Protein AF-B4ZXJ5-F1 (afdb_monomer_lite)

Radius of gyration: 14.64 Å; chains: 1; bounding box: 28×25×39 Å

InterPro domains:
  IPR001209 Small ribosomal subunit protein uS14 [PTHR19836] (1-52)

pLDDT: mean 84.03, std 10.05, range [48.69, 92.0]

Foldseek 3Di:
DPDPVVVVLVVVLVVLLVVCVVVLVVLVVVLVPDPDPVVNVVSVVVNVPRDPSNVDD

Secondary structure (DSSP, 8-state):
---HHHHHHHHHHHHHHHHHHHHHHHHHHHHHH---HHHHHHHHHHHHSS-GGG---

Organism: NCBI:txid320345

Structure (mmCIF, N/CA/C/O backbone):
data_AF-B4ZXJ5-F1
#
_entry.id   AF-B4ZXJ5-F1
#
loop_
_atom_site.group_PDB
_atom_site.id
_atom_site.type_symbol
_atom_site.label_atom_id
_atom_site.label_alt_id
_atom_site.label_comp_id
_atom_site.label_asym_id
_atom_site.label_entity_id
_atom_site.label_seq_id
_atom_site.pdbx_PDB_ins_code
_atom_site.Cartn_x
_atom_site.Cartn_y
_atom_site.Cartn_z
_atom_site.occupancy
_atom_site.B_iso_or_equiv
_atom_site.auth_seq_id
_atom_site.auth_comp_id
_atom_site.auth_asym_id
_atom_site.auth_atom_id
_atom_site.pdbx_PDB_model_num
ATOM 1 N N . MET A 1 1 ? 8.744 -17.104 -22.589 1.00 70.88 1 MET A N 1
ATOM 2 C CA . MET A 1 1 ? 9.400 -15.891 -22.045 1.00 70.88 1 MET A CA 1
ATOM 3 C C . MET A 1 1 ? 8.329 -14.906 -21.603 1.00 70.88 1 MET A C 1
ATOM 5 O O . MET A 1 1 ? 7.474 -14.563 -22.414 1.00 70.88 1 MET A O 1
ATOM 9 N N . ALA A 1 2 ? 8.333 -14.469 -20.342 1.00 78.94 2 ALA A N 1
ATOM 10 C CA . ALA A 1 2 ? 7.446 -13.386 -19.919 1.00 78.94 2 ALA A CA 1
ATOM 11 C C . ALA A 1 2 ? 7.780 -12.108 -20.707 1.00 78.94 2 ALA A C 1
ATOM 13 O O . ALA A 1 2 ? 8.949 -11.801 -20.948 1.00 78.94 2 ALA A O 1
ATOM 14 N N . LYS A 1 3 ? 6.758 -11.359 -21.133 1.00 89.81 3 LYS A N 1
ATOM 15 C CA . LYS A 1 3 ? 6.960 -10.103 -21.869 1.00 89.81 3 LYS A CA 1
ATOM 16 C C . LYS A 1 3 ? 7.743 -9.120 -20.988 1.00 89.81 3 LYS A C 1
ATOM 18 O O . LYS A 1 3 ? 7.408 -8.943 -19.818 1.00 89.81 3 LYS A O 1
ATOM 23 N N . LYS A 1 4 ? 8.740 -8.426 -21.551 1.00 91.44 4 LYS A N 1
ATOM 24 C CA . LYS A 1 4 ? 9.572 -7.429 -20.838 1.00 91.44 4 LYS A CA 1
ATOM 25 C C . LYS A 1 4 ? 8.732 -6.380 -20.088 1.00 91.44 4 LYS A C 1
ATOM 27 O O . LYS A 1 4 ? 9.087 -5.976 -18.983 1.00 91.44 4 LYS A O 1
ATOM 32 N N . SER A 1 5 ? 7.587 -6.000 -20.655 1.00 90.88 5 SER A N 1
ATOM 33 C CA . SER A 1 5 ? 6.615 -5.084 -20.047 1.00 90.88 5 SER A CA 1
ATOM 34 C C . SER A 1 5 ? 5.991 -5.617 -18.752 1.00 90.88 5 SER A C 1
ATOM 36 O O . SER A 1 5 ? 5.770 -4.846 -17.820 1.00 90.88 5 SER A O 1
ATOM 38 N N . LEU A 1 6 ? 5.742 -6.927 -18.655 1.00 90.00 6 LEU A N 1
ATOM 39 C CA . LEU A 1 6 ? 5.197 -7.557 -17.450 1.00 90.00 6 LEU A CA 1
ATOM 40 C C . LEU A 1 6 ? 6.226 -7.546 -16.316 1.00 90.00 6 LEU A C 1
ATOM 42 O O . LEU A 1 6 ? 5.904 -7.114 -15.212 1.00 90.00 6 LEU A O 1
ATOM 46 N N . ILE A 1 7 ? 7.481 -7.882 -16.623 1.00 91.31 7 ILE A N 1
ATOM 47 C CA . ILE A 1 7 ? 8.590 -7.863 -15.656 1.00 91.31 7 ILE A CA 1
ATOM 48 C C . ILE A 1 7 ? 8.805 -6.443 -15.104 1.00 91.31 7 ILE A C 1
ATOM 50 O O . ILE A 1 7 ? 8.987 -6.240 -13.904 1.00 91.31 7 ILE A O 1
ATOM 54 N N . GLN A 1 8 ? 8.756 -5.422 -15.965 1.00 92.00 8 GLN A N 1
ATOM 55 C CA . GLN A 1 8 ? 8.877 -4.024 -15.533 1.00 92.00 8 GLN A CA 1
ATOM 56 C C . GLN A 1 8 ? 7.685 -3.566 -14.679 1.00 92.00 8 GLN A C 1
ATOM 58 O O . GLN A 1 8 ? 7.872 -2.837 -13.701 1.00 92.00 8 GLN A O 1
ATOM 63 N N . ARG A 1 9 ? 6.465 -4.012 -15.006 1.00 89.19 9 ARG A N 1
ATOM 64 C CA . ARG A 1 9 ? 5.253 -3.723 -14.224 1.00 89.19 9 ARG A CA 1
ATOM 65 C C . ARG A 1 9 ? 5.332 -4.324 -12.821 1.00 89.19 9 ARG A C 1
ATOM 67 O O . ARG A 1 9 ? 4.929 -3.668 -11.863 1.00 89.19 9 ARG A O 1
ATOM 74 N N . GLU A 1 10 ? 5.877 -5.526 -12.700 1.00 89.69 10 GLU A N 1
ATOM 75 C CA . GLU A 1 10 ? 6.066 -6.223 -11.427 1.00 89.69 10 GLU A CA 1
ATOM 76 C C . GLU A 1 10 ? 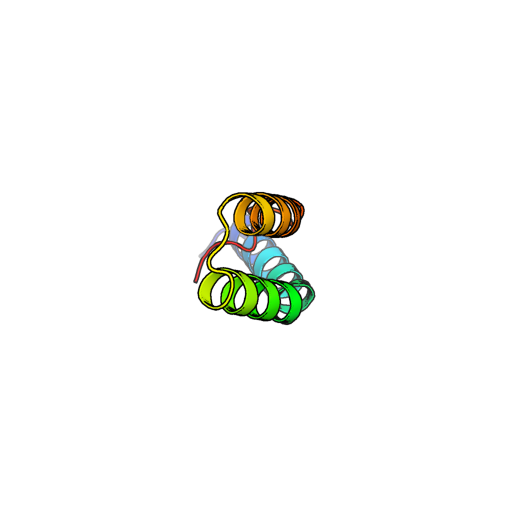7.141 -5.558 -10.560 1.00 89.69 10 GLU A C 1
ATOM 78 O O . GLU A 1 10 ? 6.893 -5.259 -9.393 1.00 89.69 10 GLU A O 1
ATOM 83 N N . LYS A 1 11 ? 8.270 -5.149 -11.152 1.00 90.75 11 LYS A N 1
ATOM 84 C CA . LYS A 1 11 ? 9.276 -4.329 -10.451 1.00 90.75 11 LYS A CA 1
ATOM 85 C C . LYS A 1 11 ? 8.699 -3.009 -9.931 1.00 90.75 11 LYS A C 1
ATOM 87 O O . LYS A 1 11 ? 9.027 -2.578 -8.828 1.00 90.75 11 LYS A O 1
ATOM 92 N N . LYS A 1 12 ? 7.832 -2.347 -10.709 1.00 90.25 12 LYS A N 1
ATOM 93 C CA . LYS A 1 12 ? 7.143 -1.120 -10.270 1.00 90.25 12 LYS A CA 1
ATOM 94 C C . LYS A 1 12 ? 6.177 -1.396 -9.112 1.00 90.25 12 LYS A C 1
ATOM 96 O O . LYS A 1 12 ? 6.106 -0.578 -8.199 1.00 90.25 12 LYS A O 1
ATOM 101 N N . ARG A 1 13 ? 5.470 -2.532 -9.132 1.00 88.25 13 ARG A N 1
ATOM 102 C CA . ARG A 1 13 ? 4.590 -2.978 -8.036 1.00 88.25 13 ARG A CA 1
ATOM 103 C C . ARG A 1 13 ? 5.365 -3.170 -6.738 1.00 88.25 13 ARG A C 1
ATOM 105 O O . ARG A 1 13 ? 5.043 -2.494 -5.771 1.00 88.25 13 ARG A O 1
ATOM 112 N N . GLN A 1 14 ? 6.431 -3.969 -6.758 1.00 88.62 14 GLN A N 1
ATOM 113 C CA . GLN A 1 14 ? 7.243 -4.258 -5.568 1.00 88.62 14 GLN A CA 1
ATOM 114 C C . GLN A 1 14 ? 7.813 -2.986 -4.923 1.00 88.62 14 GLN A C 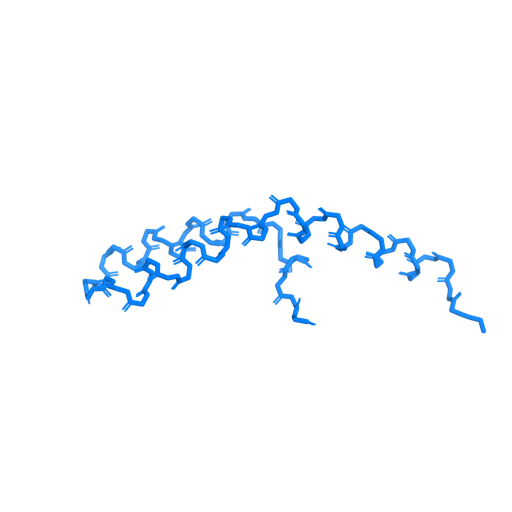1
ATOM 116 O O . GLN A 1 14 ? 7.744 -2.816 -3.709 1.00 88.62 14 GLN A O 1
ATOM 121 N N . LYS A 1 15 ? 8.315 -2.039 -5.729 1.00 90.56 15 LYS A N 1
ATOM 122 C CA . LYS A 1 15 ? 8.830 -0.755 -5.217 1.00 90.56 15 LYS A CA 1
ATOM 123 C C . LYS A 1 15 ? 7.753 0.084 -4.529 1.00 90.56 15 LYS A C 1
ATOM 125 O O . LYS A 1 15 ? 8.011 0.703 -3.499 1.00 90.56 15 LYS A O 1
ATOM 130 N N . LEU A 1 16 ? 6.557 0.145 -5.115 1.00 87.75 16 LEU A N 1
ATOM 131 C CA . LEU A 1 16 ? 5.446 0.898 -4.537 1.00 87.75 16 LEU A CA 1
ATOM 132 C C . LEU A 1 16 ? 4.906 0.209 -3.280 1.00 87.75 16 LEU A C 1
ATOM 134 O O . LEU A 1 16 ? 4.599 0.885 -2.303 1.00 87.75 16 LEU A O 1
ATOM 138 N N . GLU A 1 17 ? 4.844 -1.118 -3.276 1.00 86.69 17 GLU A N 1
ATOM 139 C CA . GLU A 1 17 ? 4.447 -1.891 -2.106 1.00 86.69 17 GLU A CA 1
ATOM 140 C C . GLU A 1 17 ? 5.400 -1.639 -0.936 1.00 86.69 17 GLU A C 1
ATOM 142 O O . GLU A 1 17 ? 4.947 -1.201 0.116 1.00 86.69 17 GLU A O 1
ATOM 147 N N . GLN A 1 18 ? 6.715 -1.768 -1.141 1.00 86.69 18 GLN A N 1
ATOM 148 C CA . GLN A 1 18 ? 7.722 -1.470 -0.113 1.00 86.69 18 GLN A CA 1
ATOM 149 C C . GLN A 1 18 ? 7.596 -0.043 0.436 1.00 86.69 18 GLN A C 1
ATOM 151 O O . GLN A 1 18 ? 7.672 0.159 1.647 1.00 86.69 18 GLN A O 1
ATOM 156 N N . LYS A 1 19 ? 7.346 0.945 -0.435 1.00 89.31 19 LYS A N 1
ATOM 157 C CA . LYS A 1 19 ? 7.197 2.351 -0.035 1.00 89.31 19 LYS A CA 1
ATOM 158 C C . LYS A 1 19 ? 5.987 2.590 0.875 1.00 89.31 19 LYS A C 1
ATOM 160 O O . LYS A 1 19 ? 6.074 3.398 1.795 1.00 89.31 19 LYS A O 1
ATOM 165 N N . TYR A 1 20 ? 4.862 1.922 0.618 1.00 87.31 20 TYR A N 1
ATOM 166 C CA . TYR A 1 20 ? 3.598 2.177 1.323 1.00 87.31 20 TYR A CA 1
ATOM 167 C C . TYR A 1 20 ? 3.206 1.086 2.332 1.00 87.31 20 TYR A C 1
ATOM 169 O O . TYR A 1 20 ? 2.206 1.245 3.032 1.00 87.31 20 TYR A O 1
ATOM 177 N N . HIS A 1 21 ? 3.981 0.004 2.452 1.00 86.06 21 HIS A N 1
ATOM 178 C CA . HIS A 1 21 ? 3.657 -1.167 3.278 1.00 86.06 21 HIS A CA 1
ATOM 179 C C . HIS A 1 21 ? 3.351 -0.819 4.734 1.00 86.06 21 HIS A C 1
ATOM 181 O O . HIS A 1 21 ? 2.348 -1.263 5.294 1.00 86.06 21 HIS A O 1
ATOM 187 N N . LEU A 1 22 ? 4.207 0.008 5.341 1.00 87.50 22 LEU A N 1
ATOM 188 C CA . LEU A 1 22 ? 4.087 0.396 6.746 1.00 87.50 22 LEU A CA 1
ATOM 189 C C . LEU A 1 22 ? 2.817 1.211 6.998 1.00 87.50 22 LEU A C 1
ATOM 191 O O . LEU A 1 22 ? 2.055 0.866 7.897 1.00 87.50 22 LEU A O 1
ATOM 195 N N . ILE A 1 23 ? 2.555 2.209 6.149 1.00 85.81 23 ILE A N 1
ATOM 196 C CA . ILE A 1 23 ? 1.367 3.075 6.216 1.00 85.81 23 ILE A CA 1
ATOM 197 C C . ILE A 1 23 ? 0.095 2.235 6.059 1.00 85.81 23 ILE A C 1
ATOM 199 O O . ILE A 1 23 ? -0.882 2.396 6.785 1.00 85.81 23 ILE A O 1
ATOM 203 N N . ARG A 1 24 ? 0.108 1.264 5.141 1.00 84.44 24 ARG A N 1
ATOM 204 C CA . ARG A 1 24 ? -1.044 0.391 4.907 1.00 84.44 24 ARG A CA 1
ATOM 205 C C . ARG A 1 24 ? -1.312 -0.534 6.091 1.00 84.44 24 ARG A C 1
ATOM 207 O O . ARG A 1 24 ? -2.462 -0.708 6.491 1.00 84.44 24 ARG A O 1
ATOM 214 N N . ARG A 1 25 ? -0.258 -1.122 6.666 1.00 88.25 25 ARG A N 1
ATOM 215 C CA . ARG A 1 25 ? -0.361 -1.962 7.867 1.00 88.25 25 ARG A CA 1
ATOM 216 C C . ARG A 1 25 ? -0.847 -1.166 9.075 1.00 88.25 25 ARG A C 1
ATOM 218 O O . ARG A 1 25 ? -1.685 -1.685 9.811 1.00 88.25 25 ARG A O 1
ATOM 225 N N . SER A 1 26 ? -0.353 0.055 9.282 1.00 88.56 26 SER A N 1
ATOM 226 C CA . SER A 1 26 ? -0.790 0.908 10.392 1.00 88.56 26 SER A CA 1
ATOM 227 C C . SER A 1 26 ? -2.259 1.287 10.249 1.00 88.56 26 SER A C 1
ATOM 229 O O . SER A 1 26 ? -3.030 0.989 11.156 1.00 88.56 26 SER A O 1
ATOM 231 N N . SER A 1 27 ? -2.681 1.800 9.089 1.00 87.56 27 SER A N 1
ATOM 232 C CA . SER A 1 27 ? -4.081 2.179 8.851 1.00 87.56 27 SER A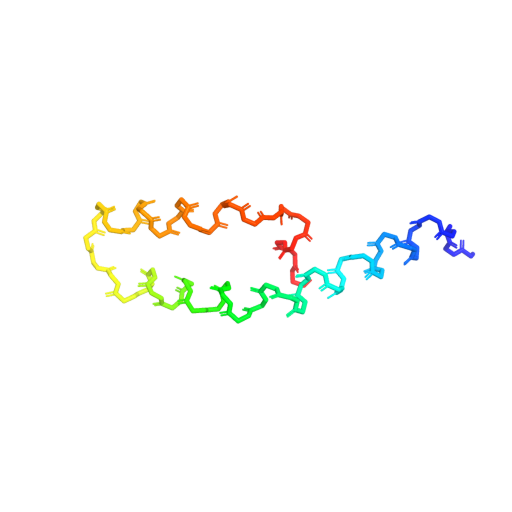 CA 1
ATOM 233 C C . SER A 1 27 ? -5.034 0.987 8.954 1.00 87.56 27 SER A C 1
ATOM 235 O O . SER A 1 27 ? -6.126 1.109 9.498 1.00 87.56 27 SER A O 1
ATOM 237 N N . LYS A 1 28 ? -4.624 -0.209 8.507 1.00 86.50 28 LYS A N 1
ATOM 238 C CA . LYS A 1 28 ? -5.450 -1.421 8.646 1.00 86.50 28 LYS A CA 1
ATOM 239 C C . LYS A 1 28 ? -5.622 -1.847 10.109 1.00 86.50 28 LYS A C 1
ATOM 241 O O . LYS A 1 28 ? -6.709 -2.271 10.493 1.00 86.50 28 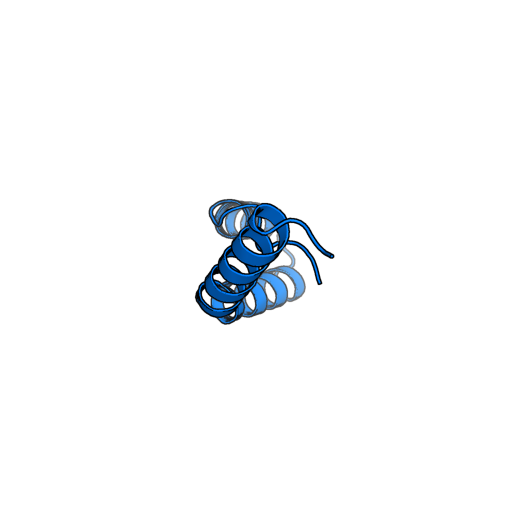LYS A O 1
ATOM 246 N N . LYS A 1 29 ? -4.573 -1.718 10.933 1.00 90.38 29 LYS A N 1
ATOM 247 C CA . LYS A 1 29 ? -4.669 -1.940 12.387 1.00 90.38 29 LYS A CA 1
ATOM 248 C C . LYS A 1 29 ? -5.556 -0.889 13.052 1.00 90.38 29 LYS A C 1
ATOM 250 O O . LYS A 1 29 ? -6.338 -1.232 13.930 1.00 90.38 29 LYS A O 1
ATOM 255 N N . GLU A 1 30 ? -5.455 0.362 12.625 1.00 89.00 30 GLU A N 1
ATOM 256 C CA . GLU A 1 30 ? -6.273 1.467 13.125 1.00 89.00 30 GLU A CA 1
ATOM 257 C C . GLU A 1 30 ? -7.768 1.215 12.872 1.00 89.00 30 GLU A C 1
ATOM 259 O O . GLU A 1 30 ? -8.549 1.227 13.819 1.00 89.00 30 GLU A O 1
ATOM 264 N N . ILE A 1 31 ? -8.149 0.802 11.655 1.00 88.50 31 ILE A N 1
ATOM 265 C CA . ILE A 1 31 ? -9.536 0.417 11.316 1.00 88.50 31 ILE A CA 1
ATOM 266 C C . ILE A 1 31 ? -10.069 -0.694 12.230 1.00 88.50 31 ILE A C 1
ATOM 268 O O . ILE A 1 31 ? -11.239 -0.666 12.604 1.00 88.50 31 ILE A O 1
ATOM 272 N N . SER A 1 32 ? -9.234 -1.680 12.584 1.00 87.06 32 SER A N 1
ATOM 273 C CA . SER A 1 32 ? -9.657 -2.786 13.458 1.00 87.06 32 SER A CA 1
ATOM 274 C C . SER A 1 32 ? -9.877 -2.371 14.915 1.00 87.06 32 SER A C 1
ATOM 276 O O . SER A 1 32 ? -10.623 -3.037 15.625 1.00 87.06 32 SER A O 1
ATOM 278 N N . LYS A 1 33 ? -9.228 -1.287 15.359 1.00 90.31 33 LYS A N 1
ATOM 279 C CA . LYS A 1 33 ? -9.321 -0.773 16.733 1.00 90.31 33 LYS A CA 1
ATOM 280 C C . LYS A 1 33 ? -10.450 0.236 16.907 1.00 90.31 33 LYS A C 1
ATOM 282 O O . LYS A 1 33 ? -11.032 0.319 17.981 1.00 90.31 33 LYS A O 1
ATOM 287 N N . VAL A 1 34 ? -10.730 1.013 15.869 1.00 90.81 34 VAL A N 1
ATOM 288 C CA . VAL A 1 34 ? -11.768 2.042 15.890 1.00 90.81 34 VAL A CA 1
ATOM 289 C C . VAL A 1 34 ? -13.154 1.389 15.849 1.00 90.81 34 VAL A C 1
ATOM 291 O O . VAL A 1 34 ? -13.415 0.503 15.035 1.00 90.81 34 VAL A O 1
ATOM 294 N N . SER A 1 35 ? -14.062 1.825 16.722 1.00 82.12 35 SER A N 1
ATOM 295 C CA . SER A 1 35 ? -15.450 1.342 16.790 1.00 82.12 35 SER A CA 1
ATOM 296 C C . SER A 1 35 ? -16.433 2.261 16.057 1.00 82.12 35 SER A C 1
ATOM 298 O O . SER A 1 35 ? -17.381 1.768 15.444 1.00 82.12 35 SER A O 1
ATOM 300 N N . SER A 1 36 ? -16.172 3.570 16.057 1.00 89.19 36 SER A N 1
ATOM 301 C CA . SER A 1 36 ? -16.976 4.613 15.416 1.00 89.19 36 SER A CA 1
ATOM 302 C C . SER A 1 36 ? -16.973 4.495 13.888 1.00 89.19 36 SER A C 1
ATOM 304 O O . SER A 1 36 ? -15.971 4.172 13.244 1.00 89.19 36 SER A O 1
ATOM 306 N N . LEU A 1 37 ? -18.133 4.756 13.282 1.00 86.31 37 LEU A N 1
ATOM 307 C CA . LEU A 1 37 ? -18.291 4.748 11.827 1.00 86.31 37 LEU A CA 1
ATOM 308 C C . LEU A 1 37 ? -17.587 5.943 11.174 1.00 86.31 37 LEU A C 1
ATOM 310 O O . LEU A 1 37 ? -16.912 5.752 10.166 1.00 86.31 37 LEU A O 1
ATOM 314 N N . SER A 1 38 ? -17.704 7.141 11.753 1.00 87.88 38 SER A N 1
ATOM 315 C CA . SER A 1 38 ? -17.075 8.374 11.252 1.00 87.88 38 SER A CA 1
ATOM 316 C C . SER A 1 38 ? -15.568 8.222 11.072 1.00 87.88 38 SER A C 1
ATOM 318 O O . SER A 1 38 ? -15.027 8.497 10.003 1.00 87.88 38 SER A O 1
ATOM 320 N N . ASP A 1 39 ? -14.903 7.695 12.093 1.00 85.94 39 ASP A N 1
ATOM 321 C CA . ASP A 1 39 ? -13.444 7.663 12.134 1.00 85.94 39 ASP A CA 1
ATOM 322 C C . ASP A 1 39 ? -12.923 6.553 11.209 1.00 85.94 39 ASP A C 1
ATOM 324 O O . ASP A 1 39 ? -11.895 6.706 10.549 1.00 85.94 39 ASP A O 1
ATOM 328 N N . LYS A 1 40 ? -13.693 5.465 11.039 1.00 88.81 40 LYS A N 1
ATOM 329 C CA . LYS A 1 40 ? -13.435 4.471 9.986 1.00 88.81 40 LYS A CA 1
ATOM 330 C C . LYS A 1 40 ? -13.461 5.102 8.598 1.00 88.81 40 LYS A C 1
ATOM 332 O O . LYS A 1 40 ? -12.566 4.807 7.808 1.00 88.81 40 LYS A O 1
ATOM 337 N N . TRP A 1 41 ? -14.447 5.946 8.287 1.00 88.88 41 TRP A N 1
ATOM 338 C CA . TRP A 1 41 ? -14.542 6.606 6.978 1.00 88.88 41 TRP A CA 1
ATOM 339 C C . TRP A 1 41 ? -13.326 7.487 6.688 1.00 88.88 41 TRP A C 1
ATOM 341 O O . TRP A 1 41 ? -12.789 7.441 5.579 1.00 88.88 41 TRP A O 1
ATOM 351 N N . GLU A 1 42 ? -12.833 8.218 7.686 1.00 88.44 42 GLU A N 1
ATOM 352 C CA . GLU A 1 42 ? -11.636 9.045 7.531 1.00 88.44 42 GLU A CA 1
ATOM 353 C C . GLU A 1 42 ? -10.380 8.193 7.268 1.00 88.44 42 GLU A C 1
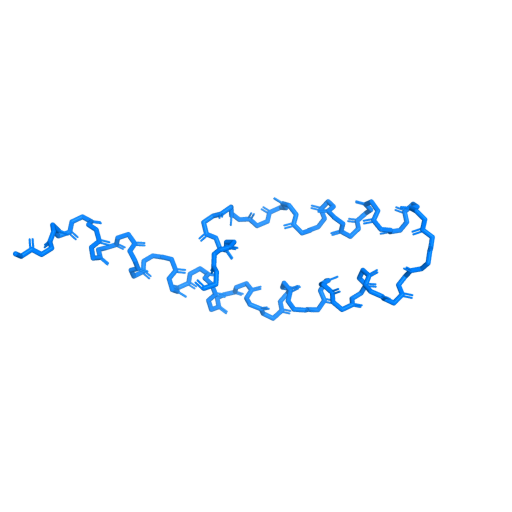ATOM 355 O O . GLU A 1 42 ? -9.577 8.498 6.377 1.00 88.44 42 GLU A O 1
ATOM 360 N N . ILE A 1 43 ? -10.227 7.072 7.984 1.00 87.38 43 ILE A N 1
ATOM 361 C CA . ILE A 1 43 ? -9.101 6.148 7.781 1.00 87.38 43 ILE A CA 1
ATOM 362 C C . ILE A 1 43 ? -9.199 5.446 6.420 1.00 87.38 43 ILE A C 1
ATOM 364 O O . ILE A 1 43 ? -8.181 5.266 5.747 1.00 87.38 43 ILE A O 1
ATOM 368 N N . TYR A 1 44 ? -10.402 5.091 5.960 1.00 86.31 44 TYR A N 1
ATOM 369 C CA . TYR A 1 44 ? -10.603 4.559 4.610 1.00 86.31 44 TYR A CA 1
ATOM 370 C C . TYR A 1 44 ? -10.229 5.577 3.529 1.00 86.31 44 TYR A C 1
ATOM 372 O O . TYR A 1 44 ? -9.580 5.194 2.555 1.00 86.31 44 TYR A O 1
ATOM 380 N N . GLY A 1 45 ? -10.537 6.862 3.727 1.00 87.44 45 GLY A N 1
ATOM 381 C CA . GLY A 1 45 ? -10.081 7.939 2.844 1.00 87.44 45 GLY A CA 1
ATOM 382 C C . GLY A 1 45 ? -8.554 7.979 2.737 1.00 87.44 45 GLY A C 1
ATOM 383 O O . GLY A 1 45 ? -8.003 7.934 1.637 1.00 87.44 45 GLY A O 1
ATOM 384 N N . LYS A 1 46 ? -7.856 7.930 3.880 1.00 85.44 46 LYS A N 1
ATOM 385 C CA . LYS A 1 46 ? -6.382 7.847 3.942 1.00 85.44 46 LYS A CA 1
ATOM 386 C C . LYS A 1 46 ? -5.835 6.581 3.264 1.00 85.44 46 LYS A C 1
ATOM 388 O O . LYS A 1 46 ? -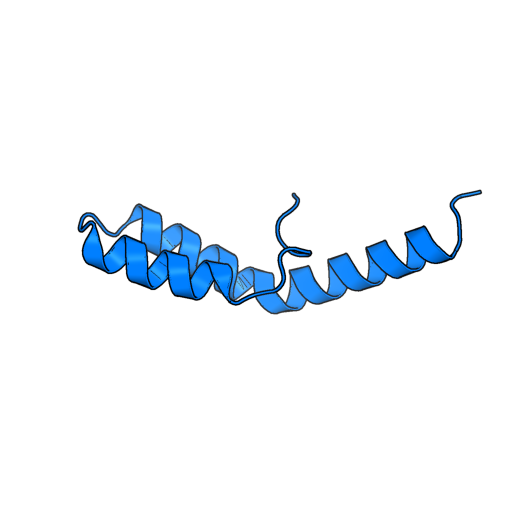4.782 6.632 2.630 1.00 85.44 46 LYS A O 1
ATOM 393 N N . LEU A 1 47 ? -6.550 5.457 3.352 1.00 84.00 47 LEU A N 1
ATOM 394 C CA . LEU A 1 47 ? -6.184 4.177 2.728 1.00 84.00 47 LEU A CA 1
ATOM 395 C C . LEU A 1 47 ? -6.407 4.154 1.204 1.00 84.00 47 LEU A C 1
ATOM 397 O O . LEU A 1 47 ? -5.785 3.341 0.515 1.00 84.00 47 LEU A O 1
ATOM 401 N N . GLN A 1 48 ? -7.290 5.005 0.681 1.00 84.75 48 GLN A N 1
ATOM 402 C CA . GLN A 1 48 ? -7.629 5.079 -0.743 1.00 84.75 48 GLN A CA 1
ATOM 403 C C . GLN A 1 48 ? -6.736 6.059 -1.523 1.00 84.75 48 GLN A C 1
ATOM 405 O O . GLN A 1 48 ? -6.629 5.937 -2.744 1.00 84.75 48 GLN A O 1
ATOM 410 N N . SER A 1 49 ? -6.049 6.972 -0.829 1.00 81.81 49 SER A N 1
ATOM 411 C CA . SER A 1 49 ? -5.077 7.910 -1.414 1.00 81.81 49 SER A CA 1
ATOM 412 C C . SER A 1 49 ? -3.869 7.248 -2.108 1.00 81.81 49 SER A C 1
ATOM 414 O O . SER A 1 49 ? -3.444 7.744 -3.155 1.00 81.81 49 SER A O 1
ATOM 416 N N . PRO A 1 50 ? -3.272 6.148 -1.597 1.00 79.69 50 PRO A N 1
ATOM 417 C CA . PRO A 1 50 ? -2.187 5.452 -2.281 1.00 79.69 50 PRO A CA 1
ATOM 418 C C . PRO A 1 50 ? -2.646 4.769 -3.585 1.00 79.69 50 PRO A C 1
ATOM 420 O O . PRO A 1 50 ? -3.795 4.338 -3.700 1.00 79.69 50 PRO A O 1
ATOM 423 N N . PRO A 1 51 ? -1.745 4.570 -4.567 1.00 78.06 51 PRO A N 1
ATOM 424 C CA . PRO A 1 51 ? -2.095 3.925 -5.830 1.00 78.06 51 PRO A CA 1
ATOM 425 C C . PRO A 1 51 ? -2.681 2.517 -5.635 1.00 78.06 51 PRO A C 1
ATOM 427 O O . PRO A 1 51 ? -2.079 1.673 -4.967 1.00 78.06 51 PRO A O 1
ATOM 430 N N . ARG A 1 52 ? -3.789 2.206 -6.331 1.00 70.31 52 ARG A N 1
ATOM 431 C CA . ARG A 1 52 ? -4.440 0.871 -6.323 1.00 70.31 52 ARG A CA 1
ATOM 432 C C . ARG A 1 52 ? -3.507 -0.280 -6.717 1.00 70.31 52 ARG A C 1
ATOM 434 O O . ARG A 1 52 ? -3.786 -1.436 -6.460 1.00 70.31 52 ARG A O 1
ATOM 441 N N . ILE A 1 53 ? -2.385 0.016 -7.360 1.00 63.22 53 ILE A N 1
ATOM 442 C CA . ILE A 1 53 ? -1.394 -0.984 -7.769 1.00 63.22 53 ILE A CA 1
ATOM 443 C C . ILE A 1 53 ? -0.733 -1.676 -6.556 1.00 63.22 53 ILE A C 1
ATOM 445 O O . ILE A 1 53 ? -0.228 -2.783 -6.714 1.00 63.22 53 ILE A O 1
ATOM 449 N N . CYS A 1 54 ? -0.797 -1.078 -5.360 1.00 56.81 54 CYS A N 1
ATOM 450 C CA . CYS A 1 54 ? -0.285 -1.636 -4.101 1.00 56.81 54 CYS A CA 1
ATOM 451 C C . CYS A 1 54 ? -1.263 -2.585 -3.375 1.00 56.81 54 CYS A C 1
ATOM 453 O O . CYS A 1 54 ? -1.045 -2.896 -2.204 1.00 56.81 54 CYS A O 1
ATOM 455 N N . THR A 1 55 ? -2.402 -2.954 -3.976 1.00 57.56 55 THR A N 1
ATOM 456 C CA . THR A 1 55 ? -3.493 -3.629 -3.246 1.00 57.56 55 THR A CA 1
ATOM 457 C C . THR A 1 55 ? -3.436 -5.155 -3.250 1.00 57.56 55 THR A C 1
ATOM 459 O O . THR A 1 55 ? -4.238 -5.745 -2.529 1.00 57.56 55 THR A O 1
ATOM 462 N N . TYR A 1 56 ? -2.562 -5.789 -4.035 1.00 48.69 56 TYR A N 1
ATOM 463 C CA . TYR A 1 56 ? -2.548 -7.249 -4.179 1.00 48.69 56 TYR A CA 1
ATOM 464 C C . TYR A 1 56 ? -1.518 -7.915 -3.249 1.00 48.69 56 TYR A C 1
ATOM 466 O O . TYR A 1 56 ? -0.431 -7.357 -3.113 1.00 48.69 56 TYR A O 1
ATOM 474 N N . PRO A 1 57 ? -1.884 -9.038 -2.599 1.00 49.38 57 PRO A N 1
ATOM 475 C CA . PRO A 1 57 ? -1.005 -9.849 -1.756 1.00 49.38 57 PRO A CA 1
ATOM 476 C C . PRO A 1 57 ? -0.015 -10.697 -2.562 1.00 49.38 57 PRO A C 1
ATOM 478 O O . PRO A 1 57 ? -0.289 -10.953 -3.760 1.00 49.38 57 PRO A O 1
#

Sequence (57 aa):
MAKKSLIQREKKRQKLEQKYHLIRRSSKKEISKVSSLSDKWEIYGKLQSPPRICTYP